Protein AF-A0A5K1AES7-F1 (afdb_monomer)

Sequence (112 aa):
YLLVIKYSARALKREREMLAKLMHKRLSAKEREALYEKWDIRLDSKQRRLQLARRVWTNTSDMNHVRESALLVAHLDGFQEPGMVLKEMFELSFTPQRSSRSLRHSSSWKPL

Secondary structure (DSSP, 8-state):
--SS----HHHHHHHHHHHHHHHHHHS-HHHHHHHHHHTT--TTSTTHHHHHHHHTT--SS-HHHHHHHHHHHHHHHT---TTSSHHHHHHTT-S-----------------

Foldseek 3Di:
DVPVPPPDVVVLLVQLVVQLVLCVVQDDPVRLVVLCVVQVHDPPDPPSSSVSSVQQPPDVVDPVSVVVSVCSVCSSVVVPPCPPPNVVVVVVPPDDPPPPPPPPDDDDDDDD

Nearest PDB structures (foldseek):
  5dvw-assembly2_C  TM=3.069E-01  e=5.072E+00  Ebola virus - Mayinga, Zaire, 1976

InterPro domains:
  IPR021881 NPK1-activating kinesin-like protein, C-terminal [PF11995] (5-97)
  IPR027640 Kinesin-like protein [PTHR47968] (8-108)

Solvent-accessible surface area (backbone atoms only — not comparable to full-atom values): 7056 Å² total; per-residue (Å²): 126,78,83,83,73,70,76,44,74,68,51,53,49,51,52,27,53,48,48,27,52,37,51,62,77,66,43,56,72,67,59,49,51,54,49,27,57,77,67,76,41,65,89,89,52,80,64,50,51,50,55,50,39,63,55,51,66,65,50,75,85,42,64,64,52,40,49,53,34,48,52,52,50,30,54,55,72,65,50,61,76,64,74,83,68,42,62,71,52,52,70,71,69,70,65,77,79,81,71,86,68,76,82,76,85,74,92,80,86,81,86,133

Structure (mmCIF, N/CA/C/O backbone):
data_AF-A0A5K1AES7-F1
#
_entry.id   AF-A0A5K1AES7-F1
#
loop_
_atom_site.group_PDB
_atom_site.id
_atom_site.type_symbol
_atom_site.label_atom_id
_atom_site.label_alt_id
_atom_site.label_comp_id
_atom_site.label_asym_id
_atom_site.label_entity_id
_atom_site.label_seq_id
_atom_site.pdbx_PDB_ins_code
_atom_site.Cartn_x
_atom_site.Cartn_y
_atom_site.Cartn_z
_atom_site.occupancy
_atom_site.B_iso_or_equiv
_atom_site.auth_seq_id
_atom_site.auth_comp_id
_atom_site.auth_asym_id
_atom_site.auth_atom_id
_atom_site.pdbx_PDB_model_num
ATOM 1 N N . TYR A 1 1 ? 21.007 8.882 -16.416 1.00 43.12 1 TYR A N 1
ATOM 2 C CA . TYR A 1 1 ? 20.717 7.435 -16.533 1.00 43.12 1 TYR A CA 1
ATOM 3 C C . TYR A 1 1 ? 21.029 6.604 -15.278 1.00 43.12 1 TYR A C 1
ATOM 5 O O . TYR A 1 1 ? 20.348 5.613 -15.068 1.00 43.12 1 TYR A O 1
ATOM 13 N N . LEU A 1 2 ? 21.962 6.993 -14.390 1.00 44.00 2 LEU A N 1
ATOM 14 C CA . LEU A 1 2 ? 22.322 6.196 -13.194 1.00 44.00 2 LEU A CA 1
ATOM 15 C C . LEU A 1 2 ? 21.492 6.458 -11.915 1.00 44.00 2 LEU A C 1
ATOM 17 O O . LEU A 1 2 ? 21.663 5.741 -10.932 1.00 44.00 2 LE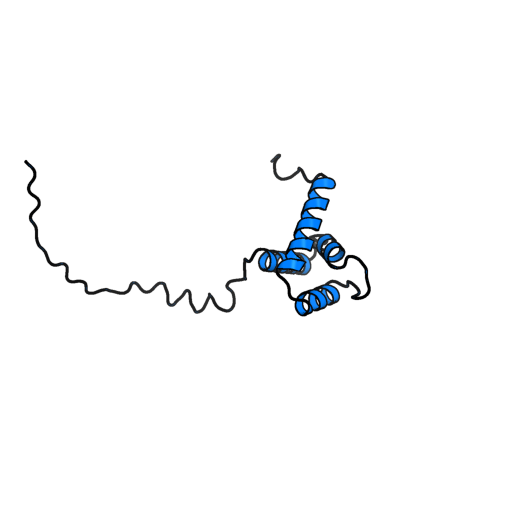U A O 1
ATOM 21 N N . LEU A 1 3 ? 20.591 7.450 -11.908 1.00 44.03 3 LEU A N 1
ATOM 22 C CA . LEU A 1 3 ? 19.738 7.762 -10.745 1.00 44.03 3 LEU A CA 1
ATOM 23 C C . LEU A 1 3 ? 18.390 7.018 -10.736 1.00 44.03 3 LEU A C 1
ATOM 25 O O . LEU A 1 3 ? 17.771 6.915 -9.687 1.00 44.03 3 LEU A O 1
ATOM 29 N N . VAL A 1 4 ? 17.965 6.440 -11.865 1.00 47.81 4 VAL A N 1
ATOM 30 C CA . VAL A 1 4 ? 16.684 5.710 -11.973 1.00 47.81 4 VAL A CA 1
ATOM 31 C C . VAL A 1 4 ? 16.831 4.224 -11.591 1.00 47.81 4 VAL A C 1
ATOM 33 O O . VAL A 1 4 ? 15.859 3.569 -11.237 1.00 47.81 4 VAL A O 1
ATOM 36 N N . ILE A 1 5 ? 18.059 3.683 -11.585 1.00 47.34 5 ILE A N 1
ATOM 37 C CA . ILE A 1 5 ? 18.345 2.243 -11.418 1.00 47.34 5 ILE A CA 1
ATOM 38 C C . ILE A 1 5 ? 19.203 1.983 -10.166 1.00 47.34 5 ILE A C 1
ATOM 40 O O . ILE A 1 5 ? 20.224 1.304 -10.214 1.00 47.34 5 ILE A O 1
ATOM 44 N N . LYS A 1 6 ? 18.827 2.526 -9.004 1.00 49.53 6 LYS A N 1
ATOM 45 C CA . LYS A 1 6 ? 19.366 2.039 -7.715 1.00 49.53 6 LYS A CA 1
ATOM 46 C C . LYS A 1 6 ? 18.264 1.516 -6.795 1.00 49.53 6 LYS A C 1
ATOM 48 O O . LYS A 1 6 ? 18.275 1.735 -5.588 1.00 49.53 6 LYS A O 1
ATOM 53 N N . TYR A 1 7 ? 17.363 0.720 -7.367 1.00 59.22 7 TYR A N 1
ATOM 54 C CA . TYR A 1 7 ? 16.504 -0.204 -6.628 1.00 59.22 7 TYR A CA 1
ATOM 55 C C . TYR A 1 7 ? 17.334 -1.376 -6.086 1.00 59.22 7 TYR A C 1
ATOM 57 O O . TYR A 1 7 ? 17.317 -2.484 -6.613 1.00 59.22 7 TYR A O 1
ATOM 65 N N . SER A 1 8 ? 18.080 -1.160 -5.001 1.00 76.31 8 SER A N 1
ATOM 66 C CA . SER A 1 8 ? 18.479 -2.310 -4.182 1.00 76.31 8 SER A CA 1
ATOM 67 C C . SER A 1 8 ? 17.222 -2.896 -3.525 1.00 76.31 8 SER A C 1
ATOM 69 O O . SER A 1 8 ? 16.325 -2.146 -3.132 1.00 76.31 8 SER A O 1
ATOM 71 N N . ALA A 1 9 ? 17.151 -4.216 -3.328 1.00 83.62 9 ALA A N 1
ATOM 72 C CA . ALA A 1 9 ? 16.019 -4.853 -2.637 1.00 83.62 9 ALA A CA 1
ATOM 73 C C . ALA A 1 9 ? 15.725 -4.216 -1.257 1.00 83.62 9 ALA A C 1
ATOM 75 O O . ALA A 1 9 ? 14.583 -4.184 -0.796 1.00 83.62 9 ALA A O 1
ATOM 76 N N . ARG A 1 10 ? 16.757 -3.649 -0.613 1.00 86.88 10 ARG A N 1
ATOM 77 C CA . ARG A 1 10 ? 16.646 -2.896 0.645 1.00 86.88 10 ARG A CA 1
ATOM 78 C C . ARG A 1 10 ? 15.930 -1.553 0.475 1.00 86.88 10 ARG A C 1
ATOM 80 O O . ARG A 1 10 ? 15.125 -1.208 1.335 1.00 86.88 10 ARG A O 1
ATOM 87 N N . ALA A 1 11 ? 16.209 -0.809 -0.595 1.00 88.25 11 ALA A N 1
ATOM 88 C CA . ALA A 1 11 ? 15.526 0.451 -0.893 1.00 88.25 11 ALA A CA 1
ATOM 89 C C . ALA A 1 11 ? 14.036 0.206 -1.170 1.00 88.25 11 ALA A C 1
ATOM 91 O O . ALA A 1 11 ? 13.194 0.777 -0.482 1.00 88.25 11 ALA A O 1
ATOM 92 N N . LEU A 1 12 ? 13.720 -0.768 -2.034 1.00 88.44 12 LEU A N 1
ATOM 93 C CA . LEU A 1 12 ? 12.335 -1.151 -2.330 1.00 88.44 12 LEU A CA 1
ATOM 94 C C . LEU A 1 12 ? 11.570 -1.587 -1.070 1.00 88.44 12 LEU A C 1
ATOM 96 O O . LEU A 1 12 ? 10.403 -1.250 -0.882 1.00 88.44 12 LEU A O 1
ATOM 100 N N . LYS A 1 13 ? 12.226 -2.339 -0.177 1.00 91.38 13 LYS A N 1
ATOM 101 C CA . LYS A 1 13 ? 11.632 -2.729 1.108 1.00 91.38 13 LYS A CA 1
ATOM 102 C C . LYS A 1 13 ? 11.280 -1.504 1.958 1.00 91.38 13 LYS A C 1
ATOM 104 O O . LYS A 1 13 ? 10.165 -1.438 2.469 1.00 91.38 13 LYS A O 1
ATOM 109 N N . ARG A 1 14 ? 12.196 -0.538 2.084 1.00 93.56 14 ARG A N 1
ATOM 110 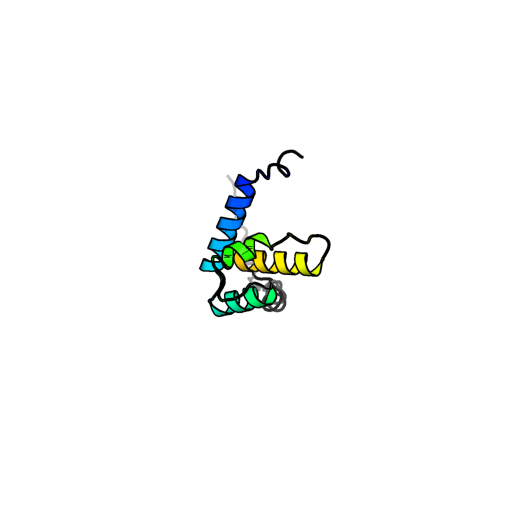C CA . ARG A 1 14 ? 11.969 0.702 2.848 1.00 93.56 14 ARG A CA 1
ATOM 111 C C . ARG A 1 14 ? 10.849 1.548 2.248 1.00 93.56 14 ARG A C 1
ATOM 113 O O . ARG A 1 14 ? 10.022 2.053 2.999 1.00 93.56 14 ARG A O 1
ATOM 120 N N . GLU A 1 15 ? 10.788 1.662 0.924 1.00 91.75 15 GLU A N 1
ATOM 121 C CA . GLU A 1 15 ? 9.704 2.363 0.223 1.00 91.75 15 GLU A CA 1
ATOM 122 C C . GLU A 1 15 ? 8.343 1.720 0.514 1.00 91.75 15 GLU A C 1
ATOM 124 O O . GLU A 1 15 ? 7.401 2.402 0.912 1.00 91.75 15 GLU A O 1
ATOM 129 N N . ARG A 1 16 ? 8.245 0.389 0.437 1.00 94.44 16 ARG A N 1
ATOM 130 C CA . ARG A 1 16 ? 7.006 -0.337 0.765 1.00 94.44 16 ARG A CA 1
ATOM 131 C C . ARG A 1 16 ? 6.604 -0.195 2.235 1.00 94.44 16 ARG A C 1
ATOM 133 O O . ARG A 1 16 ? 5.420 -0.084 2.546 1.00 94.44 16 ARG A O 1
ATOM 140 N N . GLU A 1 17 ? 7.571 -0.181 3.149 1.00 95.94 17 GLU A N 1
ATOM 141 C CA . GLU A 1 17 ? 7.324 0.087 4.571 1.00 95.94 17 GLU A CA 1
ATOM 142 C C . GLU A 1 17 ? 6.849 1.527 4.809 1.00 95.94 17 GLU A C 1
ATOM 144 O O . GLU A 1 17 ? 5.941 1.747 5.614 1.00 95.94 17 GLU A O 1
ATOM 149 N N . MET A 1 18 ? 7.424 2.506 4.104 1.00 95.31 18 MET A N 1
ATOM 150 C CA . MET A 1 18 ? 6.975 3.899 4.138 1.00 95.31 18 MET A CA 1
ATOM 151 C C . MET A 1 18 ? 5.533 4.014 3.637 1.00 95.31 18 MET A C 1
ATOM 153 O O . MET A 1 18 ? 4.697 4.597 4.326 1.00 95.31 18 MET A O 1
ATOM 157 N N . LEU A 1 19 ? 5.215 3.391 2.503 1.00 94.62 19 LEU A N 1
ATOM 158 C CA . LEU A 1 19 ? 3.871 3.398 1.933 1.00 94.62 19 LEU A CA 1
ATOM 159 C C . LEU A 1 19 ? 2.842 2.794 2.901 1.00 94.62 19 LEU A C 1
ATOM 161 O O . LEU A 1 19 ? 1.794 3.386 3.155 1.00 94.62 19 LEU A O 1
ATOM 165 N N . ALA A 1 20 ? 3.174 1.670 3.544 1.00 96.06 20 ALA A N 1
ATOM 166 C CA . ALA A 1 20 ? 2.327 1.065 4.571 1.00 96.06 20 ALA A CA 1
ATOM 167 C C . ALA A 1 20 ? 2.100 1.992 5.787 1.00 96.06 20 ALA A C 1
ATOM 169 O O . ALA A 1 20 ? 1.015 1.985 6.379 1.00 96.06 20 ALA A O 1
ATOM 170 N N . LYS A 1 21 ? 3.098 2.806 6.166 1.00 95.75 21 LYS A N 1
ATOM 171 C CA . LYS A 1 21 ? 2.950 3.838 7.209 1.00 95.75 21 LYS A CA 1
ATOM 172 C C . LYS A 1 21 ? 2.050 4.984 6.743 1.00 95.75 21 LYS A C 1
ATOM 174 O O . LYS A 1 21 ? 1.220 5.430 7.530 1.00 95.75 21 LYS A O 1
ATOM 179 N N . LEU A 1 22 ? 2.169 5.436 5.494 1.00 94.62 22 LEU A N 1
ATOM 180 C CA . LEU A 1 22 ? 1.303 6.480 4.934 1.00 94.62 22 LEU A CA 1
ATOM 181 C C . LEU A 1 22 ? -0.158 6.029 4.889 1.00 94.62 22 LEU A C 1
ATOM 183 O O . LEU A 1 22 ? -1.025 6.751 5.371 1.00 94.62 22 LEU A O 1
ATOM 187 N N . MET A 1 23 ? -0.416 4.791 4.456 1.00 95.12 23 MET A N 1
ATOM 188 C CA . MET A 1 23 ? -1.751 4.178 4.499 1.00 95.12 23 MET A CA 1
ATOM 189 C C . MET A 1 23 ? -2.363 4.198 5.895 1.00 95.12 23 MET A C 1
ATOM 191 O O . MET A 1 23 ? -3.567 4.338 6.040 1.00 95.12 23 MET A O 1
ATOM 195 N N . HIS A 1 24 ? -1.554 4.049 6.943 1.00 93.94 24 HIS A N 1
ATOM 196 C CA . HIS A 1 24 ? -2.069 4.149 8.302 1.00 93.94 24 HIS A CA 1
ATOM 197 C C . HIS A 1 24 ? -2.491 5.564 8.686 1.00 93.94 24 HIS A C 1
ATOM 199 O O . HIS A 1 24 ? -3.462 5.723 9.416 1.00 93.94 24 HIS A O 1
ATOM 205 N N . LYS A 1 25 ? -1.700 6.552 8.263 1.00 92.94 25 LYS A N 1
ATOM 206 C CA . LYS A 1 25 ? -1.844 7.949 8.668 1.00 92.94 25 LYS A CA 1
ATOM 207 C C . LYS A 1 25 ? -2.937 8.675 7.892 1.00 92.94 25 LYS A C 1
ATOM 209 O O . LYS A 1 25 ? -3.533 9.594 8.434 1.00 92.94 25 LYS A O 1
ATOM 214 N N . ARG A 1 26 ? -3.133 8.313 6.623 1.00 91.56 26 ARG A N 1
ATOM 215 C CA . ARG A 1 26 ? -3.966 9.067 5.677 1.00 91.56 26 ARG A CA 1
ATOM 216 C C . ARG A 1 26 ? -5.319 8.427 5.394 1.00 91.56 26 ARG A C 1
ATOM 218 O O . ARG A 1 26 ? -6.238 9.154 5.060 1.00 91.56 26 ARG A O 1
ATOM 225 N N . LEU A 1 27 ? -5.444 7.109 5.555 1.00 92.12 27 LEU A N 1
ATOM 226 C CA . LEU A 1 27 ? -6.686 6.389 5.281 1.00 92.12 27 LEU A CA 1
ATOM 227 C C . LEU A 1 27 ? -7.428 6.049 6.573 1.00 92.12 27 LEU A C 1
ATOM 229 O O . LEU A 1 27 ? -6.851 5.515 7.531 1.00 92.12 27 LEU A O 1
ATOM 233 N N . SER A 1 28 ? -8.739 6.253 6.558 1.00 93.56 28 SER A N 1
ATOM 234 C CA . SER A 1 28 ? -9.657 5.742 7.572 1.00 93.56 28 SER A CA 1
ATOM 235 C C . SER A 1 28 ? -9.650 4.205 7.624 1.00 93.56 28 SER A C 1
ATOM 237 O O . SER A 1 28 ? -9.067 3.513 6.785 1.00 93.56 28 SER A O 1
ATOM 239 N N . ALA A 1 29 ? -10.265 3.623 8.657 1.00 93.69 29 ALA A N 1
ATOM 240 C CA . ALA A 1 29 ? -10.410 2.166 8.741 1.00 93.69 29 ALA A CA 1
ATOM 241 C C . ALA A 1 29 ? -11.240 1.607 7.572 1.00 93.69 29 ALA A C 1
ATOM 243 O O . ALA A 1 29 ? -10.810 0.652 6.929 1.00 93.69 29 ALA A O 1
ATOM 244 N N . LYS A 1 30 ? -12.355 2.270 7.244 1.00 94.94 30 LYS A N 1
ATOM 245 C CA . LYS A 1 30 ? -13.273 1.867 6.174 1.00 94.94 30 LYS A CA 1
ATOM 246 C C . LYS A 1 30 ? -12.615 1.905 4.792 1.00 94.94 30 LYS A C 1
ATOM 248 O O . LYS A 1 30 ? -12.742 0.957 4.028 1.00 94.94 30 LYS A O 1
ATOM 253 N N . GLU A 1 31 ? -11.862 2.964 4.485 1.00 94.56 31 GLU A N 1
ATOM 254 C CA . GLU A 1 31 ? -11.124 3.061 3.214 1.00 94.56 31 GLU A CA 1
ATOM 255 C C . GLU A 1 31 ? -10.070 1.959 3.086 1.00 94.56 31 GLU A C 1
ATOM 257 O O . GLU A 1 31 ? -9.896 1.380 2.015 1.00 94.56 31 GLU A O 1
ATOM 262 N N . ARG A 1 32 ? -9.381 1.627 4.186 1.00 95.69 32 ARG A N 1
ATOM 263 C CA . ARG A 1 32 ? -8.406 0.530 4.195 1.00 95.69 32 ARG A CA 1
ATOM 264 C C . ARG A 1 32 ? -9.061 -0.819 3.927 1.00 95.69 32 ARG A C 1
ATOM 266 O O . ARG A 1 32 ? -8.499 -1.596 3.166 1.00 95.69 32 ARG A O 1
ATOM 273 N N . GLU A 1 33 ? -10.207 -1.098 4.535 1.00 95.81 33 GLU A N 1
ATOM 274 C CA . GLU A 1 33 ? -10.948 -2.346 4.318 1.00 95.81 33 GLU A CA 1
ATOM 275 C C . GLU A 1 33 ? -11.417 -2.480 2.870 1.00 95.81 33 GLU A C 1
ATOM 277 O O . GLU A 1 33 ? -11.113 -3.491 2.241 1.00 95.81 33 GLU A O 1
ATOM 282 N N . ALA A 1 34 ? -12.010 -1.422 2.306 1.00 95.81 34 ALA A N 1
ATOM 283 C CA . ALA A 1 34 ? -12.412 -1.392 0.900 1.00 95.81 34 ALA A CA 1
ATOM 284 C C . ALA A 1 34 ? -11.223 -1.613 -0.052 1.00 95.81 34 ALA A C 1
ATOM 286 O O . ALA A 1 34 ? -11.329 -2.346 -1.035 1.00 95.81 34 ALA A O 1
ATOM 287 N N . LEU A 1 35 ? -10.059 -1.022 0.248 1.00 95.75 35 LEU A N 1
ATOM 288 C CA . LEU A 1 35 ? -8.837 -1.274 -0.517 1.00 95.75 35 LEU A CA 1
ATOM 289 C C . LEU A 1 35 ? -8.357 -2.718 -0.378 1.00 95.75 35 LEU A C 1
ATOM 291 O O . LEU A 1 35 ? -7.899 -3.290 -1.360 1.00 95.75 35 LEU A O 1
ATOM 295 N N . TYR A 1 36 ? -8.437 -3.322 0.807 1.00 96.88 36 TYR A N 1
ATOM 296 C CA . TYR A 1 36 ? -8.031 -4.715 0.980 1.00 96.88 36 TYR A CA 1
ATOM 297 C C . TYR A 1 36 ? -8.924 -5.662 0.188 1.00 96.88 36 TYR A C 1
ATOM 299 O O . TYR A 1 36 ? -8.392 -6.528 -0.495 1.00 96.88 36 TYR A O 1
ATOM 307 N N . GLU A 1 37 ? -10.238 -5.459 0.198 1.00 95.75 37 GLU A N 1
ATOM 308 C CA . GLU A 1 37 ? -11.165 -6.247 -0.618 1.00 95.75 37 GLU A CA 1
ATOM 309 C C . GLU A 1 37 ? -10.898 -6.063 -2.115 1.00 95.75 37 GLU A C 1
ATOM 311 O O . GLU A 1 37 ? -10.694 -7.044 -2.827 1.00 95.75 37 GLU A O 1
ATOM 316 N N . LYS A 1 38 ? -10.793 -4.809 -2.584 1.00 95.06 38 LYS A N 1
ATOM 317 C CA . LYS A 1 38 ? -10.514 -4.489 -3.995 1.00 95.06 38 LYS A CA 1
ATOM 318 C C . LYS A 1 38 ? -9.218 -5.120 -4.500 1.00 95.06 38 LYS A C 1
ATOM 320 O O . LYS A 1 38 ? -9.134 -5.533 -5.650 1.00 95.06 38 LYS A O 1
ATOM 325 N N . TRP A 1 39 ? -8.202 -5.165 -3.646 1.00 95.69 39 TRP A N 1
ATOM 326 C CA . TRP A 1 39 ? -6.887 -5.698 -3.979 1.00 95.69 39 TRP A CA 1
ATOM 327 C C . TRP A 1 39 ? -6.714 -7.164 -3.586 1.00 95.69 39 TRP A C 1
ATOM 329 O O . TRP A 1 39 ? -5.574 -7.624 -3.569 1.00 95.69 39 TRP A O 1
ATOM 339 N N . ASP A 1 40 ? -7.796 -7.886 -3.278 1.00 95.94 40 ASP A N 1
ATOM 340 C CA . ASP A 1 40 ? -7.806 -9.312 -2.931 1.00 95.94 40 ASP A CA 1
ATOM 341 C C . ASP A 1 40 ? -6.870 -9.668 -1.754 1.00 95.94 40 ASP A C 1
ATOM 343 O O . ASP A 1 40 ? -6.001 -10.547 -1.799 1.00 95.94 40 ASP A O 1
ATOM 347 N N . ILE A 1 41 ? -6.992 -8.898 -0.674 1.00 96.81 41 ILE A N 1
ATOM 348 C CA . ILE A 1 41 ? -6.287 -9.084 0.592 1.00 96.81 41 ILE A CA 1
ATOM 349 C C . ILE A 1 41 ? -7.326 -9.394 1.660 1.00 96.81 41 ILE A C 1
ATOM 351 O O . ILE A 1 41 ? -8.100 -8.533 2.074 1.00 96.81 41 ILE A O 1
ATOM 355 N N . ARG A 1 42 ? -7.295 -10.620 2.180 1.00 96.44 42 ARG A N 1
ATOM 356 C CA . ARG A 1 42 ? -8.230 -11.034 3.229 1.00 96.44 42 ARG A CA 1
ATOM 357 C C . ARG A 1 42 ? -8.100 -10.159 4.475 1.00 96.44 42 ARG A C 1
ATOM 359 O O . ARG A 1 42 ? -6.982 -9.895 4.938 1.00 96.44 42 ARG A O 1
ATOM 366 N N . LEU A 1 43 ? -9.232 -9.758 5.054 1.00 94.69 43 LEU A N 1
ATOM 367 C CA . LEU A 1 43 ? -9.289 -8.886 6.233 1.00 94.69 43 LEU A CA 1
ATOM 368 C C . LEU A 1 43 ? -8.729 -9.539 7.510 1.00 94.69 43 LEU A C 1
ATOM 370 O O . LEU A 1 43 ? -8.249 -8.840 8.401 1.00 94.69 43 LEU A O 1
ATOM 374 N N . ASP A 1 44 ? -8.712 -10.866 7.581 1.00 94.19 44 ASP A N 1
ATOM 375 C CA . ASP A 1 44 ? -8.125 -11.645 8.680 1.00 94.19 44 ASP A CA 1
ATOM 376 C C . ASP A 1 44 ? -6.601 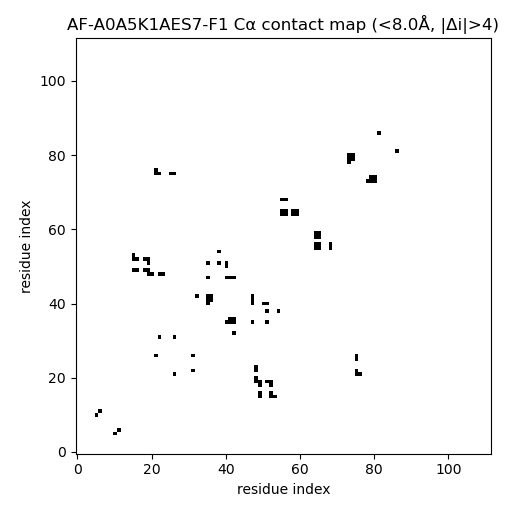-11.839 8.553 1.00 94.19 44 ASP A C 1
ATOM 378 O O . ASP A 1 44 ? -5.941 -12.321 9.476 1.00 94.19 44 ASP A O 1
ATOM 382 N N . SER A 1 45 ? -6.007 -11.446 7.423 1.00 95.12 45 SER A N 1
ATOM 383 C CA . SER A 1 45 ? -4.586 -11.669 7.173 1.00 95.12 45 SER A CA 1
ATOM 384 C C . SER A 1 45 ? -3.686 -10.713 7.969 1.00 95.12 45 SER A C 1
ATOM 386 O O . SER A 1 45 ? -4.047 -9.592 8.346 1.00 95.12 45 SER A O 1
ATOM 388 N N . LYS A 1 46 ? -2.450 -11.148 8.232 1.00 96.00 46 LYS A N 1
ATOM 389 C CA . LYS A 1 46 ? -1.454 -10.346 8.958 1.00 96.00 46 LYS A CA 1
ATOM 390 C C . LYS A 1 46 ? -0.795 -9.325 8.033 1.00 96.00 46 LYS A C 1
ATOM 392 O O . LYS A 1 46 ? -0.587 -9.577 6.854 1.00 96.00 46 LYS A O 1
ATOM 397 N N . GLN A 1 47 ? -0.398 -8.172 8.572 1.00 95.62 47 GLN A N 1
ATOM 398 C CA . GLN A 1 47 ? 0.361 -7.151 7.829 1.00 95.62 47 GLN A CA 1
ATOM 399 C C . GLN A 1 47 ? -0.313 -6.660 6.524 1.00 95.62 47 GLN A C 1
ATOM 401 O O . GLN A 1 47 ? 0.382 -6.301 5.576 1.00 95.62 47 GLN A O 1
ATOM 406 N N . ARG A 1 48 ? -1.653 -6.582 6.475 1.00 97.44 48 ARG A N 1
ATOM 407 C CA . ARG A 1 48 ? -2.449 -6.178 5.288 1.00 97.44 48 ARG A CA 1
ATOM 408 C C . ARG A 1 48 ? -1.913 -4.954 4.540 1.00 97.44 48 ARG A C 1
ATOM 410 O O . ARG A 1 48 ? -1.753 -4.992 3.328 1.00 97.44 48 ARG A O 1
ATOM 417 N N . ARG A 1 49 ? -1.534 -3.896 5.266 1.00 96.19 49 ARG A N 1
ATOM 418 C CA . ARG A 1 49 ? -0.916 -2.680 4.691 1.00 96.19 49 ARG A CA 1
ATOM 419 C C . ARG A 1 49 ? 0.356 -2.976 3.893 1.00 96.19 49 ARG A C 1
ATOM 421 O O . ARG A 1 49 ? 0.549 -2.427 2.818 1.00 96.19 49 ARG A O 1
ATOM 428 N N . LEU A 1 50 ? 1.220 -3.845 4.415 1.00 97.12 50 LEU A N 1
ATOM 429 C CA . LEU A 1 50 ? 2.465 -4.216 3.745 1.00 97.12 50 LEU A CA 1
ATOM 430 C C . LEU A 1 50 ? 2.206 -5.154 2.564 1.00 97.12 50 LEU A C 1
ATOM 432 O O . LEU A 1 50 ? 2.910 -5.068 1.563 1.00 97.12 50 LEU A O 1
ATOM 436 N N . GLN A 1 51 ? 1.200 -6.028 2.662 1.00 97.56 51 GLN A N 1
ATOM 437 C CA . GLN A 1 51 ? 0.756 -6.832 1.523 1.00 97.56 51 GLN A CA 1
ATOM 438 C C . GLN A 1 51 ? 0.263 -5.935 0.384 1.00 97.56 51 GLN A C 1
ATOM 440 O O . GLN A 1 51 ? 0.716 -6.100 -0.744 1.00 97.56 51 GLN A O 1
ATOM 445 N N . LEU A 1 52 ? -0.574 -4.940 0.692 1.00 97.00 52 LEU A N 1
ATOM 446 C CA . LEU A 1 52 ? -1.053 -3.967 -0.288 1.00 97.00 52 LEU A CA 1
ATOM 447 C C . LEU A 1 52 ? 0.114 -3.206 -0.918 1.00 97.00 52 LEU A C 1
ATOM 449 O O . LEU A 1 52 ? 0.263 -3.222 -2.134 1.00 97.00 52 LEU A O 1
ATOM 453 N N . ALA A 1 53 ? 1.018 -2.656 -0.102 1.00 96.19 53 ALA A N 1
ATOM 454 C CA . ALA A 1 53 ? 2.210 -1.960 -0.590 1.00 96.19 53 ALA A CA 1
ATOM 455 C C . ALA A 1 53 ? 3.107 -2.828 -1.494 1.00 96.19 53 ALA A C 1
ATOM 457 O O . ALA A 1 53 ? 3.830 -2.305 -2.338 1.00 96.19 53 ALA A O 1
ATOM 458 N N . ARG A 1 54 ? 3.081 -4.158 -1.338 1.00 95.00 54 ARG A N 1
ATOM 459 C CA . ARG A 1 54 ? 3.803 -5.076 -2.227 1.00 95.00 54 ARG A CA 1
ATOM 460 C C . ARG A 1 54 ? 3.119 -5.284 -3.572 1.00 95.00 54 ARG A C 1
ATOM 462 O O . ARG A 1 54 ? 3.855 -5.589 -4.499 1.00 95.00 54 ARG A O 1
ATOM 469 N N . ARG A 1 55 ? 1.791 -5.139 -3.662 1.00 95.19 55 ARG A N 1
ATOM 470 C CA . ARG A 1 55 ? 0.986 -5.308 -4.889 1.00 95.19 55 ARG A CA 1
ATOM 471 C C . ARG A 1 55 ? 0.920 -4.033 -5.743 1.00 95.19 55 ARG A C 1
ATOM 473 O O . ARG A 1 55 ? 0.744 -4.113 -6.954 1.00 95.19 55 ARG A O 1
ATOM 480 N N . VAL A 1 56 ? 1.090 -2.854 -5.147 1.00 94.19 56 VAL A N 1
ATOM 481 C CA . VAL A 1 56 ? 1.145 -1.584 -5.897 1.00 94.19 56 VAL A CA 1
ATOM 482 C C . VAL A 1 56 ? 2.250 -1.644 -6.968 1.00 94.19 56 VAL A C 1
ATOM 484 O O . VAL A 1 56 ? 3.366 -2.079 -6.680 1.00 94.19 56 VAL A O 1
ATOM 487 N N . TRP A 1 57 ? 1.919 -1.247 -8.205 1.00 92.88 57 TRP A N 1
ATOM 488 C CA . TRP A 1 57 ? 2.793 -1.271 -9.394 1.00 92.88 57 TRP A CA 1
ATOM 489 C C . TRP A 1 57 ? 3.439 -2.622 -9.761 1.00 92.88 57 TRP A C 1
ATOM 491 O O . TRP A 1 57 ? 4.397 -2.650 -10.529 1.00 92.88 57 TRP A O 1
ATOM 501 N N . THR A 1 58 ? 2.934 -3.763 -9.274 1.00 92.88 58 THR A N 1
ATOM 502 C CA . THR A 1 58 ? 3.481 -5.073 -9.687 1.00 92.88 58 THR A CA 1
ATOM 503 C C . THR A 1 58 ? 3.060 -5.510 -11.080 1.00 92.88 58 THR A C 1
ATOM 505 O O . THR A 1 58 ? 3.848 -6.152 -11.765 1.00 92.88 58 THR A O 1
ATOM 508 N N . ASN A 1 59 ? 1.829 -5.202 -11.489 1.00 92.19 59 ASN A N 1
ATOM 509 C CA . ASN A 1 59 ? 1.345 -5.501 -12.829 1.00 92.19 59 ASN A CA 1
ATOM 510 C C . ASN A 1 59 ? 1.397 -4.224 -13.672 1.00 92.19 59 ASN A C 1
ATOM 512 O O . ASN A 1 59 ? 0.521 -3.371 -13.575 1.00 92.19 59 ASN A O 1
ATOM 516 N N . THR A 1 60 ? 2.463 -4.067 -14.453 1.00 90.88 60 THR A N 1
ATOM 517 C CA . THR A 1 60 ? 2.674 -2.887 -15.306 1.00 90.88 60 THR A CA 1
ATOM 518 C C . THR A 1 60 ? 2.032 -3.016 -16.684 1.00 90.88 60 THR A C 1
ATOM 520 O O . THR A 1 60 ? 1.920 -2.019 -17.389 1.00 90.88 60 THR A O 1
ATOM 523 N N . SER A 1 61 ? 1.606 -4.220 -17.072 1.00 94.38 61 SER A N 1
ATOM 524 C CA . SER A 1 61 ? 0.912 -4.469 -18.340 1.00 94.38 61 SER A CA 1
ATOM 525 C C . SER A 1 61 ? -0.581 -4.149 -18.256 1.00 94.38 61 SER A C 1
ATOM 527 O O . SER A 1 61 ? -1.195 -3.819 -19.266 1.00 94.38 61 SER A O 1
ATOM 529 N N . ASP A 1 62 ? -1.164 -4.227 -17.059 1.00 94.75 62 ASP A N 1
ATOM 530 C CA . ASP A 1 62 ? -2.546 -3.831 -16.812 1.00 94.75 62 ASP A CA 1
ATOM 531 C C . ASP A 1 62 ? -2.637 -2.331 -16.498 1.00 94.75 62 ASP A C 1
ATOM 533 O O . ASP A 1 62 ? -2.291 -1.863 -15.411 1.00 94.75 62 ASP A O 1
ATOM 537 N N . MET A 1 63 ? -3.146 -1.566 -17.462 1.00 94.50 63 MET A N 1
ATOM 538 C CA . MET A 1 63 ? -3.327 -0.122 -17.320 1.00 94.50 63 MET A CA 1
ATOM 539 C C . MET A 1 63 ? -4.298 0.254 -16.197 1.00 94.50 63 MET A C 1
ATOM 541 O O . MET A 1 63 ? -4.122 1.308 -15.582 1.00 94.50 63 MET A O 1
ATOM 545 N N . ASN A 1 64 ? -5.287 -0.591 -15.888 1.00 93.50 64 ASN A N 1
ATOM 546 C CA . ASN A 1 64 ? -6.183 -0.344 -14.761 1.00 93.50 64 ASN A CA 1
ATOM 547 C C . ASN A 1 64 ? -5.418 -0.485 -13.445 1.00 93.50 64 ASN A C 1
ATOM 549 O O . ASN A 1 64 ? -5.498 0.400 -12.597 1.00 93.50 64 ASN A O 1
ATOM 553 N N . HIS A 1 65 ? -4.595 -1.526 -13.304 1.00 94.75 65 HIS A N 1
ATOM 554 C CA . HIS A 1 65 ? -3.723 -1.701 -12.139 1.00 94.75 65 HIS A CA 1
ATOM 555 C C . HIS A 1 65 ? -2.758 -0.527 -11.947 1.00 94.75 65 HIS A C 1
ATOM 557 O O . HIS A 1 65 ? -2.568 -0.049 -10.824 1.00 94.75 65 HIS A O 1
ATOM 563 N N . VAL A 1 66 ? -2.154 -0.036 -13.034 1.00 94.06 66 VAL A N 1
ATOM 564 C CA . VAL A 1 66 ? -1.260 1.132 -12.998 1.00 94.06 66 VAL A CA 1
ATOM 565 C C . VAL A 1 66 ? -2.018 2.381 -12.550 1.00 94.06 66 VAL A C 1
ATOM 567 O O . VAL A 1 66 ? -1.535 3.102 -11.674 1.00 94.06 66 VAL A O 1
ATOM 570 N N . ARG A 1 67 ? -3.215 2.618 -13.100 1.00 94.44 67 ARG A N 1
ATOM 571 C CA . ARG A 1 67 ? -4.073 3.749 -12.728 1.00 94.44 67 ARG A CA 1
ATOM 572 C C . ARG A 1 67 ? -4.462 3.698 -11.255 1.00 94.44 67 ARG A C 1
ATOM 574 O O . ARG A 1 67 ? -4.280 4.676 -10.544 1.00 94.44 67 ARG A O 1
ATOM 581 N N . GLU A 1 68 ? -4.942 2.555 -10.785 1.00 94.12 68 GLU A N 1
ATOM 582 C CA . GLU A 1 68 ? -5.350 2.348 -9.393 1.00 94.12 68 GLU A CA 1
ATOM 583 C C . GLU A 1 68 ? -4.176 2.492 -8.419 1.00 94.12 68 GLU A C 1
ATOM 585 O O . GLU A 1 68 ? -4.309 3.105 -7.359 1.00 94.12 68 GLU A O 1
ATOM 590 N N . SER A 1 69 ? -2.997 1.993 -8.803 1.00 94.75 69 SER A N 1
ATOM 591 C CA . SER A 1 69 ? -1.750 2.208 -8.060 1.00 94.75 69 SER A CA 1
ATOM 592 C C . SER A 1 69 ? -1.430 3.700 -7.930 1.00 94.75 69 SER A C 1
ATOM 594 O O . SER A 1 69 ? -1.114 4.171 -6.836 1.00 94.75 69 SER A O 1
ATOM 596 N N . ALA A 1 70 ? -1.534 4.447 -9.033 1.00 93.00 70 ALA A N 1
ATOM 597 C CA . ALA A 1 70 ? -1.259 5.879 -9.059 1.00 93.00 70 ALA A CA 1
ATOM 598 C C . ALA A 1 70 ? -2.276 6.677 -8.229 1.00 93.00 70 ALA A C 1
ATOM 600 O O . ALA A 1 70 ? -1.866 7.521 -7.437 1.00 93.00 70 ALA A O 1
ATOM 601 N N . LEU A 1 71 ? -3.573 6.369 -8.342 1.00 93.25 71 LEU A N 1
ATOM 602 C CA . LEU A 1 71 ? -4.635 7.001 -7.552 1.00 93.25 71 LEU A CA 1
ATOM 603 C C . LEU A 1 71 ? -4.428 6.791 -6.052 1.00 93.25 71 LEU A C 1
ATOM 605 O O . LEU A 1 71 ? -4.531 7.734 -5.268 1.00 93.25 71 LEU A O 1
ATOM 609 N N . LEU A 1 72 ? -4.080 5.566 -5.651 1.00 93.75 72 LEU A N 1
ATOM 610 C CA . LEU A 1 72 ? -3.777 5.252 -4.261 1.00 93.75 72 LEU A CA 1
ATOM 611 C C . LEU A 1 72 ? -2.596 6.081 -3.745 1.00 93.75 72 LEU A C 1
ATOM 613 O O . LEU A 1 72 ? -2.678 6.643 -2.658 1.00 93.75 72 LEU A O 1
ATOM 617 N N . VAL A 1 73 ? -1.507 6.187 -4.509 1.00 92.19 73 VAL A N 1
ATOM 618 C CA . VAL A 1 73 ? -0.343 6.983 -4.091 1.00 92.19 73 VAL A CA 1
ATOM 619 C C . VAL A 1 73 ? -0.653 8.477 -4.067 1.00 92.19 73 VAL A C 1
ATOM 621 O O . VAL A 1 73 ? -0.293 9.130 -3.093 1.00 92.19 73 VAL A O 1
ATOM 624 N N . ALA A 1 74 ? -1.376 9.002 -5.056 1.00 90.25 74 ALA A N 1
ATOM 625 C CA . ALA A 1 74 ? -1.799 10.400 -5.085 1.00 90.25 74 ALA A CA 1
ATOM 626 C C . ALA A 1 74 ? -2.642 10.754 -3.848 1.00 90.25 74 ALA A C 1
ATOM 628 O O . ALA A 1 74 ? -2.353 11.718 -3.138 1.00 90.25 74 ALA A O 1
ATOM 629 N N . HIS A 1 75 ? -3.605 9.893 -3.510 1.00 89.06 75 HIS A N 1
ATOM 630 C CA . HIS A 1 75 ? -4.418 10.040 -2.310 1.00 89.06 75 HIS A CA 1
ATOM 631 C C . HIS A 1 75 ? -3.573 10.033 -1.021 1.00 89.06 75 HIS A C 1
ATOM 633 O O . HIS A 1 75 ? -3.799 10.837 -0.117 1.00 89.06 75 HIS A O 1
ATOM 639 N N . LEU A 1 76 ? -2.564 9.158 -0.929 1.00 89.25 76 LEU A N 1
ATOM 640 C CA . LEU A 1 76 ? -1.672 9.082 0.235 1.00 89.25 76 LEU A CA 1
ATOM 641 C C . LEU A 1 76 ? -0.714 10.272 0.355 1.00 89.25 76 LEU A C 1
ATOM 643 O O . LEU A 1 76 ? -0.365 10.663 1.473 1.00 89.25 76 LEU A O 1
ATOM 647 N N . ASP A 1 77 ? -0.283 10.837 -0.766 1.00 81.19 77 ASP A N 1
ATOM 648 C CA . ASP A 1 77 ? 0.638 11.973 -0.792 1.00 81.19 77 ASP A CA 1
ATOM 649 C C . ASP A 1 77 ? -0.079 13.318 -0.575 1.00 81.19 77 ASP A C 1
ATOM 651 O O . ASP A 1 77 ? 0.546 14.364 -0.433 1.00 81.19 77 ASP A O 1
ATOM 655 N N . GLY A 1 78 ? -1.414 13.299 -0.484 1.00 73.50 78 GLY A N 1
ATOM 656 C CA . GLY A 1 78 ? -2.222 14.514 -0.380 1.00 73.50 78 GLY A CA 1
ATOM 657 C C . GLY A 1 78 ? -2.376 15.244 -1.715 1.00 73.50 78 GLY A C 1
ATOM 658 O O . GLY A 1 78 ? -2.965 16.323 -1.747 1.00 73.50 78 GLY A O 1
ATOM 659 N N . PHE A 1 79 ? -1.924 14.636 -2.817 1.00 61.53 79 PHE A N 1
ATOM 660 C CA . PHE A 1 79 ? -2.349 14.981 -4.168 1.00 61.53 79 PHE A CA 1
ATOM 661 C C . PHE A 1 79 ? -3.773 14.461 -4.365 1.00 61.53 79 PHE A C 1
ATOM 663 O O . PHE A 1 79 ? -4.027 13.469 -5.044 1.00 61.53 79 PHE A O 1
ATOM 670 N N . GLN A 1 80 ? -4.728 15.110 -3.707 1.00 53.31 80 GLN A N 1
ATOM 671 C CA . GLN A 1 80 ? -6.130 14.889 -4.002 1.00 53.31 80 GLN A CA 1
ATOM 672 C C . GLN A 1 80 ? -6.350 15.282 -5.462 1.00 53.31 80 GLN A C 1
ATOM 674 O O . GLN A 1 80 ? -6.050 16.418 -5.827 1.00 53.31 80 GLN A O 1
ATOM 679 N N . GLU A 1 81 ? -6.821 14.348 -6.296 1.00 51.94 81 GLU A N 1
ATOM 680 C CA . GLU A 1 81 ? -7.207 14.652 -7.674 1.00 51.94 81 GLU A CA 1
ATOM 681 C C . GLU A 1 81 ? -8.119 15.890 -7.646 1.00 51.94 81 GLU A C 1
ATOM 683 O O . GLU A 1 81 ? -9.204 15.837 -7.052 1.00 51.94 81 GLU A O 1
ATOM 688 N N . PRO A 1 82 ? -7.716 17.014 -8.262 1.00 46.41 82 PRO A N 1
ATOM 689 C CA . PRO A 1 82 ? -8.548 18.202 -8.375 1.00 46.41 82 PRO A CA 1
ATOM 690 C C . PRO A 1 82 ? -9.640 17.972 -9.435 1.00 46.41 82 PRO A C 1
ATOM 692 O O . PRO A 1 82 ? -9.771 18.731 -10.384 1.00 46.41 82 PRO A O 1
ATOM 695 N N . GLY A 1 83 ? -10.390 16.873 -9.324 1.00 54.06 83 GLY A N 1
ATOM 696 C CA . GLY A 1 83 ? -11.306 16.391 -10.359 1.00 54.06 83 GLY A CA 1
ATOM 697 C C . GLY A 1 83 ? -12.782 16.678 -10.098 1.00 54.06 83 GLY A C 1
ATOM 698 O O . GLY A 1 83 ? -13.550 16.730 -11.049 1.00 54.06 83 GLY A O 1
ATOM 699 N N . MET A 1 84 ? -13.183 16.895 -8.840 1.00 52.12 84 ME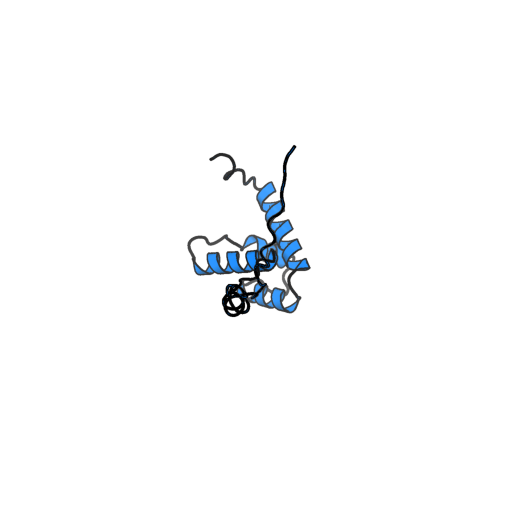T A N 1
ATOM 700 C CA . MET A 1 84 ? -14.596 17.132 -8.487 1.00 52.12 84 MET A CA 1
ATOM 701 C C . MET A 1 84 ? -14.856 18.500 -7.847 1.00 52.12 84 MET A C 1
ATOM 703 O O . MET A 1 84 ? -15.955 19.012 -7.970 1.00 52.12 84 MET A O 1
ATOM 707 N N . VAL A 1 85 ? -13.865 19.119 -7.195 1.00 46.56 85 VAL A N 1
ATOM 708 C CA . VAL A 1 85 ? -14.067 20.400 -6.476 1.00 46.56 85 VAL A CA 1
ATOM 709 C C . VAL A 1 85 ? -13.317 21.563 -7.136 1.00 46.56 85 VAL A C 1
ATOM 711 O O . VAL A 1 85 ? -13.759 22.703 -7.097 1.00 46.56 85 VAL A O 1
ATOM 714 N N . LEU A 1 86 ? -12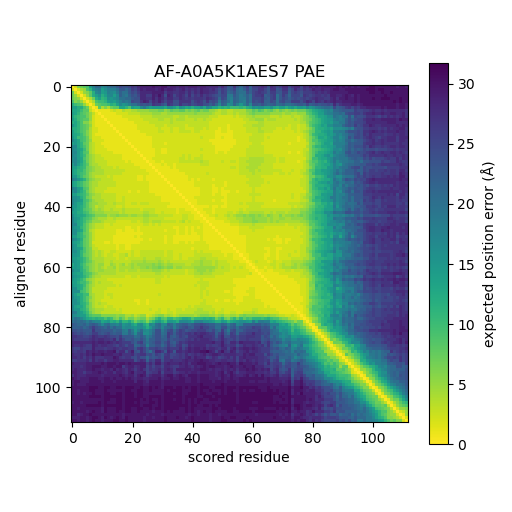.196 21.295 -7.810 1.00 50.22 86 LEU A N 1
ATOM 715 C CA . LEU A 1 86 ? -11.326 22.343 -8.358 1.00 50.22 86 LEU A CA 1
ATOM 716 C C . LEU A 1 86 ? -11.662 22.757 -9.793 1.00 50.22 86 LEU A C 1
ATOM 718 O O . LEU A 1 86 ? -11.341 23.881 -10.159 1.00 50.22 86 LEU A O 1
ATOM 722 N N . LYS A 1 87 ? -12.344 21.920 -10.588 1.00 51.06 87 LYS A N 1
ATOM 723 C CA . LYS A 1 87 ? -12.732 22.288 -11.960 1.00 51.06 87 LYS A CA 1
ATOM 724 C C . LYS A 1 87 ? -13.764 23.424 -11.987 1.00 51.06 87 LYS A C 1
ATOM 726 O O . LYS A 1 87 ? -13.639 24.321 -12.808 1.00 51.06 87 LYS A O 1
ATOM 731 N N . GLU A 1 88 ? -14.707 23.436 -11.046 1.00 55.03 88 GLU A N 1
ATOM 732 C CA . GLU A 1 88 ? -15.681 24.531 -10.904 1.00 55.03 88 GLU A CA 1
ATOM 733 C C . GLU A 1 88 ? -15.074 25.776 -10.226 1.00 55.03 88 GLU A C 1
ATOM 735 O O . GLU A 1 88 ? -15.453 26.903 -10.534 1.00 55.03 88 GLU A O 1
ATOM 740 N N . MET A 1 89 ? -14.083 25.610 -9.340 1.00 53.69 89 MET A N 1
ATOM 741 C CA . MET A 1 89 ? -13.463 26.730 -8.610 1.00 53.69 89 MET A CA 1
ATOM 742 C C . MET A 1 89 ? -12.293 27.398 -9.353 1.00 53.69 89 MET A C 1
ATOM 744 O O . MET A 1 89 ? -11.956 28.549 -9.059 1.00 53.69 89 MET A O 1
ATOM 748 N N . PHE A 1 90 ? -11.672 26.721 -10.325 1.00 56.81 90 PHE A N 1
ATOM 749 C CA . PHE A 1 90 ? -10.664 27.347 -11.184 1.00 56.81 90 PHE A CA 1
ATOM 750 C C . PHE A 1 90 ? -11.302 28.378 -12.124 1.00 56.81 90 PHE A C 1
ATOM 752 O O . PHE A 1 90 ? -10.744 29.455 -12.283 1.00 56.81 90 PHE A O 1
ATOM 759 N N . GLU A 1 91 ? -12.499 28.145 -12.672 1.00 52.66 91 GLU A N 1
ATOM 760 C CA . GLU A 1 91 ? -13.149 29.126 -13.563 1.00 52.66 91 GLU A CA 1
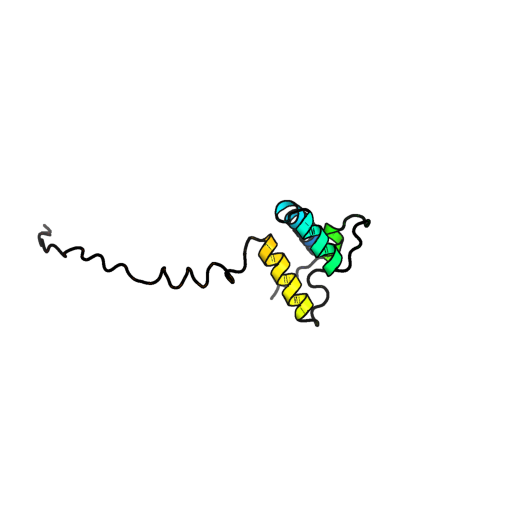ATOM 761 C C . GLU A 1 91 ? -13.536 30.435 -12.850 1.00 52.66 91 GLU A C 1
ATOM 763 O O . GLU A 1 91 ? -13.552 31.500 -13.466 1.00 52.66 91 GLU A O 1
ATOM 768 N N . LEU A 1 92 ? -13.754 30.393 -11.531 1.00 58.09 92 LEU A N 1
ATOM 769 C CA . LEU A 1 92 ? -14.109 31.569 -10.728 1.00 58.09 92 LEU A CA 1
ATOM 770 C C . LEU A 1 92 ? -12.905 32.401 -10.252 1.00 58.09 92 LEU A C 1
ATOM 772 O O . LEU A 1 92 ? -13.099 33.502 -9.739 1.00 58.09 92 LEU A O 1
ATOM 776 N N . SER A 1 93 ? -11.667 31.917 -10.410 1.00 59.12 93 SER A N 1
ATOM 777 C CA . SER A 1 93 ? -10.459 32.608 -9.915 1.00 59.12 93 SER A CA 1
ATOM 778 C C . SER A 1 93 ? -9.633 33.314 -10.999 1.00 59.12 93 SER A C 1
ATOM 780 O O . SER A 1 93 ? -8.694 34.037 -10.666 1.00 59.12 93 SER A O 1
ATOM 782 N N . PHE A 1 94 ? -10.010 33.200 -12.279 1.00 58.69 94 PHE A N 1
ATOM 783 C CA . PHE A 1 94 ? -9.319 33.874 -13.393 1.00 58.69 94 PHE A CA 1
ATOM 784 C C . PHE A 1 94 ? -9.995 35.143 -13.910 1.00 58.69 94 PHE A C 1
ATOM 786 O O . PHE A 1 94 ? -9.479 35.760 -14.842 1.00 58.69 94 PHE A O 1
ATOM 793 N N . THR A 1 95 ? -11.103 35.599 -13.323 1.00 58.25 95 THR A N 1
ATOM 794 C CA . THR A 1 95 ? -11.593 36.942 -13.648 1.00 58.25 95 THR A CA 1
ATOM 795 C C . THR A 1 95 ? -10.684 37.966 -12.968 1.00 58.25 95 THR A C 1
ATOM 797 O O . THR A 1 95 ? -10.660 38.010 -11.734 1.00 58.25 95 THR A O 1
ATOM 800 N N . PRO A 1 96 ? -9.958 38.828 -13.704 1.00 56.41 96 PRO A N 1
ATOM 801 C CA . PRO A 1 96 ? -9.316 39.969 -13.079 1.00 56.41 96 PRO A CA 1
ATOM 802 C C . PRO A 1 96 ? -10.450 40.805 -12.491 1.00 56.41 96 PRO A C 1
ATOM 804 O O . PRO A 1 96 ? -11.291 41.307 -13.245 1.00 56.41 96 PRO A O 1
ATOM 807 N N . GLN A 1 97 ? -10.516 40.954 -11.164 1.00 55.12 97 GLN A N 1
ATOM 808 C CA . GLN A 1 97 ? -11.351 42.003 -10.596 1.00 55.12 97 GLN A CA 1
ATOM 809 C C . GLN A 1 97 ? -10.837 43.308 -11.195 1.00 55.12 97 GLN A C 1
ATOM 811 O O . GLN A 1 97 ? -9.751 43.778 -10.855 1.00 55.12 97 GLN A O 1
ATOM 816 N N . ARG A 1 98 ? -11.607 43.883 -12.124 1.00 53.69 98 ARG A N 1
ATOM 817 C CA . ARG A 1 98 ? -11.422 45.258 -12.574 1.00 53.69 98 ARG A CA 1
ATOM 818 C C . ARG A 1 98 ? -11.711 46.137 -11.367 1.00 53.69 98 ARG A C 1
ATOM 820 O O . ARG A 1 98 ? -12.807 46.664 -11.221 1.00 53.69 98 ARG A O 1
ATOM 827 N N . SER A 1 99 ? -10.740 46.273 -10.467 1.00 52.78 99 SER A N 1
ATOM 828 C CA . SER A 1 99 ? -10.781 47.342 -9.494 1.00 52.78 99 SER A CA 1
ATOM 829 C C . SER A 1 99 ? -10.679 48.616 -10.314 1.00 52.78 99 SER A C 1
ATOM 831 O O . SER A 1 99 ? -9.613 48.930 -10.846 1.00 52.78 99 SER A O 1
ATOM 833 N N . SER A 1 100 ? -11.789 49.332 -10.448 1.00 57.22 100 SER A N 1
ATOM 834 C CA . SER A 1 100 ? -11.820 50.728 -10.861 1.00 57.22 100 SER A CA 1
ATOM 835 C C . SER A 1 100 ? -11.130 51.559 -9.777 1.00 57.22 100 SER A C 1
ATOM 837 O O . SER A 1 100 ? -11.752 52.333 -9.053 1.00 57.22 100 SER A O 1
ATOM 839 N N . ARG A 1 101 ? -9.824 51.353 -9.604 1.00 52.06 101 ARG A N 1
ATOM 840 C CA . ARG A 1 101 ? -8.975 52.211 -8.798 1.00 52.06 101 ARG A CA 1
ATOM 841 C C . ARG A 1 101 ? -8.485 53.277 -9.757 1.00 52.06 101 ARG A C 1
ATOM 843 O O . ARG A 1 101 ? -7.543 53.070 -10.512 1.00 52.06 101 ARG A O 1
ATOM 850 N N . SER A 1 102 ? -9.252 54.365 -9.776 1.00 51.34 102 SER A N 1
ATOM 851 C CA . SER A 1 102 ? -8.892 55.666 -10.328 1.00 51.34 102 SER A CA 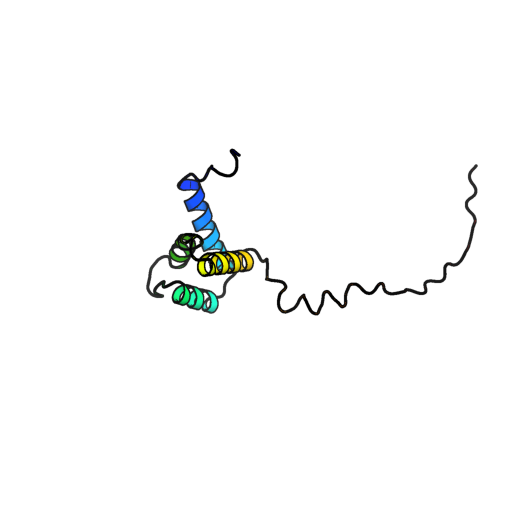1
ATOM 852 C C . SER A 1 102 ? -7.372 55.849 -10.293 1.00 51.34 102 SER A C 1
ATOM 854 O O . SER A 1 102 ? -6.777 55.945 -9.217 1.00 51.34 102 SER A O 1
ATOM 856 N N . LEU A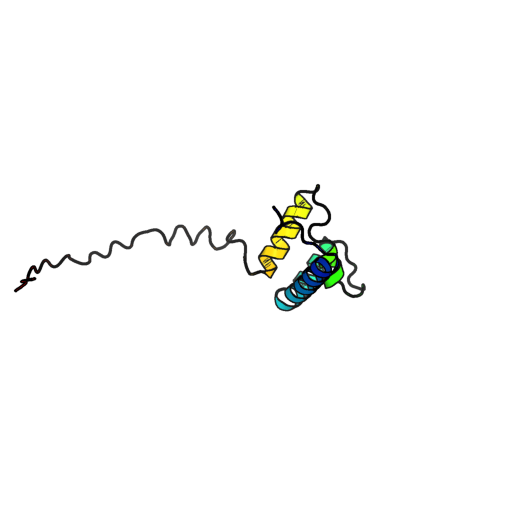 1 103 ? -6.745 55.850 -11.473 1.00 50.44 103 LEU A N 1
ATOM 857 C CA . LEU A 1 103 ? -5.395 56.363 -11.662 1.00 50.44 103 LEU A CA 1
ATOM 858 C C . LEU A 1 103 ? -5.467 57.861 -11.368 1.00 50.44 103 LEU A C 1
ATOM 860 O O . LEU A 1 103 ? -5.657 58.686 -12.260 1.00 50.44 103 LEU A O 1
ATOM 864 N N . ARG A 1 104 ? -5.378 58.210 -10.083 1.00 47.38 104 ARG A N 1
ATOM 865 C CA . ARG A 1 104 ? -5.157 59.580 -9.645 1.00 47.38 104 ARG A CA 1
ATOM 866 C C . ARG A 1 104 ? -3.732 59.932 -10.051 1.00 47.38 104 ARG A C 1
ATOM 868 O O . ARG A 1 104 ? -2.767 59.634 -9.356 1.00 47.38 104 ARG A O 1
ATOM 875 N N . HIS A 1 105 ? -3.639 60.514 -11.236 1.00 55.06 105 HIS A N 1
ATOM 876 C CA . HIS A 1 105 ? -2.482 61.216 -11.748 1.00 55.06 105 HIS A CA 1
ATOM 877 C C . HIS A 1 105 ? -2.026 62.257 -10.714 1.00 55.06 105 HIS A C 1
ATOM 879 O O . HIS A 1 105 ? -2.741 63.216 -10.431 1.00 55.06 105 HIS A O 1
ATOM 885 N N . SER A 1 106 ? -0.846 62.051 -10.137 1.00 53.00 106 SER A N 1
ATOM 886 C CA . SER A 1 106 ? -0.086 63.094 -9.453 1.00 53.00 106 SER A CA 1
ATOM 887 C C . SER A 1 106 ? 1.391 62.843 -9.714 1.00 53.00 106 SER A C 1
ATOM 889 O O . SER A 1 106 ? 2.076 62.129 -8.986 1.00 53.00 106 SER A O 1
ATOM 891 N N . SER A 1 107 ? 1.858 63.411 -10.817 1.00 56.47 107 SER A N 1
ATOM 892 C CA . SER A 1 107 ? 3.263 63.558 -11.159 1.00 56.47 107 SER A CA 1
ATOM 893 C C . SER A 1 107 ? 3.939 64.545 -10.204 1.00 56.47 107 SER A C 1
ATOM 895 O O . SER A 1 107 ? 3.677 65.743 -10.281 1.00 56.47 107 SER A O 1
ATOM 897 N N . SER A 1 108 ? 4.849 64.072 -9.355 1.00 61.44 108 SER A N 1
ATOM 898 C CA . SER A 1 108 ? 5.939 64.906 -8.831 1.00 61.44 108 SER A CA 1
ATOM 899 C C . SER A 1 108 ? 7.088 64.037 -8.313 1.00 61.44 108 SER A C 1
ATOM 901 O O . SER A 1 108 ? 7.278 63.880 -7.110 1.00 61.44 108 SER A O 1
ATOM 903 N N . TRP A 1 109 ? 7.865 63.470 -9.234 1.00 48.50 109 TRP A N 1
ATOM 904 C CA . TRP A 1 109 ? 9.231 63.038 -8.944 1.00 48.50 109 TRP A CA 1
ATOM 905 C C . TRP A 1 109 ? 10.172 64.111 -9.497 1.00 48.50 109 TRP A C 1
ATOM 907 O O . TRP A 1 109 ? 10.095 64.440 -10.680 1.00 48.50 109 TRP A O 1
ATOM 917 N N . LYS A 1 110 ? 11.026 64.683 -8.643 1.00 51.69 110 LYS A N 1
ATOM 918 C CA . LYS A 1 110 ? 12.156 65.532 -9.042 1.00 51.69 110 LYS A CA 1
ATOM 919 C C . LYS A 1 110 ? 13.440 64.887 -8.511 1.00 51.69 110 LYS A C 1
ATOM 921 O O . LYS A 1 110 ? 13.531 64.729 -7.295 1.00 51.69 110 LYS A O 1
ATOM 926 N N . PRO A 1 111 ? 14.401 64.507 -9.364 1.00 56.22 111 PR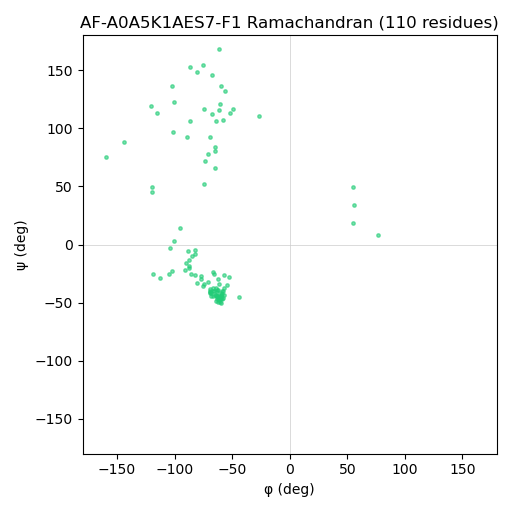O A N 1
ATOM 927 C CA . PRO A 1 111 ? 15.754 64.211 -8.919 1.00 56.22 111 PRO A CA 1
ATOM 928 C C . PRO A 1 111 ? 16.612 65.489 -8.867 1.00 56.22 111 PRO A C 1
ATOM 930 O O . PRO A 1 111 ? 16.317 66.462 -9.565 1.00 56.22 111 PRO A O 1
ATOM 933 N N . LEU A 1 112 ? 17.617 65.457 -7.984 1.00 48.22 112 LEU A N 1
ATOM 934 C CA . LEU A 1 112 ? 18.675 66.458 -7.787 1.00 48.22 112 LEU A CA 1
ATOM 935 C C . LEU A 1 112 ? 19.661 66.485 -8.959 1.00 48.22 112 LEU A C 1
ATOM 937 O O . LEU A 1 112 ? 19.927 65.392 -9.510 1.00 48.22 112 LEU A O 1
#

Mean predicted aligned error: 14.14 Å

Organism: NCBI:txid210225

Radius of gyration: 24.62 Å; Cα contacts (8 Å, |Δi|>4): 55; chains: 1; bounding box: 38×78×27 Å

pLDDT: mean 78.41, std 20.02, range [43.12, 97.56]